Protein AF-A0A5C7LVG4-F1 (afdb_monomer_lite)

Radius of gyration: 21.35 Å; chains: 1; bounding box: 54×57×50 Å

Foldseek 3Di:
DDDPDDPPVVPDPDPPPDPQDDDPVQVVVVVVLCVVAPQLPDDSVPGPPDPDDNVNSNVSSVVCVVQPPQWDWADDPPGIFIFGADDPVVVVVQLVVLVVVLVVQLVVCVVVVHDPVVSVVVSVLLSLLSVCLVGTDPPRDHSVVCVVPDDSVRSVSSSVVRCVSNVNPDDPPPPDD

Sequence (177 aa):
MANDDNDWISDLPKRAEEPSTLSPAEQAKVDKLNEKVPGLDLTYGNLLELDLTEEDALRFAALKQQYGNTLHLVRTVRKAYLVRECKQIEWRNKVLEIQSDLQKARSTAESQGKDPEHVEKTLDMIFQEKVISWLLVEPKMEAHELRATLPPGEVETLFNCVMMAQGYNQRVVPIKL

Structure (mmCIF, N/CA/C/O backbone):
data_AF-A0A5C7LVG4-F1
#
_entry.id   AF-A0A5C7LVG4-F1
#
loop_
_atom_site.group_PDB
_atom_site.id
_atom_site.type_symbol
_atom_site.label_atom_id
_atom_site.label_alt_id
_atom_site.label_comp_id
_atom_site.label_asym_id
_atom_site.label_entity_id
_atom_site.label_seq_id
_atom_site.pdbx_PDB_ins_code
_atom_site.Cartn_x
_atom_site.Cartn_y
_atom_site.Cartn_z
_atom_site.occupancy
_atom_site.B_iso_or_equiv
_atom_site.auth_seq_id
_atom_site.auth_comp_id
_atom_site.auth_asym_id
_atom_site.auth_atom_id
_atom_site.pdbx_PDB_model_num
ATOM 1 N N . MET A 1 1 ? -31.875 44.153 -14.128 1.00 41.81 1 MET A N 1
ATOM 2 C CA . MET A 1 1 ? -32.127 42.871 -14.813 1.00 41.81 1 MET A CA 1
ATOM 3 C C . MET A 1 1 ? -31.264 41.864 -14.085 1.00 41.81 1 MET A C 1
ATOM 5 O O . MET A 1 1 ? -30.051 42.010 -14.128 1.00 41.81 1 MET A O 1
ATOM 9 N N . ALA A 1 2 ? -31.881 41.041 -13.238 1.00 38.66 2 ALA A N 1
ATOM 10 C CA . ALA A 1 2 ? -31.178 40.075 -12.400 1.00 38.66 2 ALA A CA 1
ATOM 11 C C . ALA A 1 2 ? -30.865 38.819 -13.225 1.00 38.66 2 ALA A C 1
ATOM 13 O O . ALA A 1 2 ? -31.642 38.478 -14.112 1.00 38.66 2 ALA A O 1
ATOM 14 N N . ASN A 1 3 ? -29.706 38.223 -12.950 1.00 38.81 3 ASN A N 1
ATOM 15 C CA . ASN A 1 3 ? -29.137 37.065 -13.631 1.00 38.81 3 ASN A CA 1
ATOM 16 C C . ASN A 1 3 ? -30.058 35.840 -13.545 1.00 38.81 3 ASN A C 1
ATOM 18 O O . ASN A 1 3 ? -30.428 35.437 -12.444 1.00 38.81 3 ASN A O 1
ATOM 22 N N . ASP A 1 4 ? -30.361 35.235 -14.697 1.00 42.66 4 ASP A N 1
ATOM 23 C CA . ASP A 1 4 ? -30.850 33.857 -14.782 1.00 42.66 4 ASP A CA 1
ATOM 24 C C . ASP A 1 4 ? -29.659 32.916 -14.569 1.00 42.66 4 ASP A C 1
ATOM 26 O O . ASP A 1 4 ? -28.883 32.615 -15.481 1.00 42.66 4 ASP A O 1
ATOM 30 N N . ASP A 1 5 ? -29.485 32.518 -13.313 1.00 45.81 5 ASP A N 1
ATOM 31 C CA . ASP A 1 5 ? -28.488 31.559 -12.867 1.00 45.81 5 ASP A CA 1
ATOM 32 C C . ASP A 1 5 ? -28.920 30.119 -13.206 1.00 45.81 5 ASP A C 1
ATOM 34 O O . ASP A 1 5 ? -29.924 29.617 -12.712 1.00 45.81 5 ASP A O 1
ATOM 38 N N . ASN A 1 6 ? -28.090 29.447 -14.011 1.00 49.19 6 ASN A N 1
ATOM 39 C CA . ASN A 1 6 ? -27.780 28.010 -13.965 1.00 49.19 6 ASN A CA 1
ATOM 40 C C . ASN A 1 6 ? -28.936 27.017 -13.710 1.00 49.19 6 ASN A C 1
ATOM 42 O O . ASN A 1 6 ? -28.948 26.304 -12.707 1.00 49.19 6 ASN A O 1
ATOM 46 N N . ASP A 1 7 ? -29.805 26.839 -14.704 1.00 47.16 7 ASP A N 1
ATOM 47 C CA . ASP A 1 7 ? -30.869 25.819 -14.692 1.00 47.16 7 ASP A CA 1
ATOM 48 C C . ASP A 1 7 ? -30.427 24.433 -15.233 1.00 47.16 7 ASP A C 1
ATOM 50 O O . ASP A 1 7 ? -31.245 23.586 -15.576 1.00 47.16 7 ASP A O 1
ATOM 54 N N . TRP A 1 8 ? -29.116 24.168 -15.331 1.00 49.12 8 TRP A N 1
ATOM 55 C CA . TRP A 1 8 ? -28.563 22.900 -15.856 1.00 49.12 8 TRP A CA 1
ATOM 56 C C . TRP A 1 8 ? -28.103 21.914 -14.768 1.00 49.12 8 TRP A C 1
ATOM 58 O O . TRP A 1 8 ? -27.636 20.819 -15.075 1.00 49.12 8 TRP A O 1
ATOM 68 N N . ILE A 1 9 ? -28.225 22.282 -13.487 1.00 46.50 9 ILE A N 1
ATOM 69 C CA . ILE A 1 9 ? -27.853 21.419 -12.346 1.00 46.50 9 ILE A CA 1
ATOM 70 C C . ILE A 1 9 ? -28.999 20.447 -11.979 1.00 46.50 9 ILE A C 1
ATOM 72 O O . ILE A 1 9 ? -28.795 19.497 -11.224 1.00 46.50 9 ILE A O 1
ATOM 76 N N . SER A 1 10 ? -30.198 20.638 -12.536 1.00 49.78 10 SER A N 1
ATOM 77 C CA . SER A 1 10 ? -31.407 19.860 -12.226 1.00 49.78 10 SER A CA 1
ATOM 78 C C . SER A 1 10 ? -31.433 18.444 -12.826 1.00 49.78 10 SER A C 1
ATOM 80 O O . SER A 1 10 ? -32.167 17.599 -12.315 1.00 49.78 10 SER A O 1
ATOM 82 N N . ASP A 1 11 ? -30.585 18.162 -13.824 1.00 47.91 11 ASP A N 1
ATOM 83 C CA . ASP A 1 11 ? -30.506 16.870 -14.531 1.00 47.91 11 ASP A CA 1
ATOM 84 C C . ASP A 1 11 ? -29.335 15.975 -14.088 1.00 47.91 11 ASP A C 1
ATOM 86 O O . ASP A 1 11 ? -29.099 14.905 -14.659 1.00 47.91 11 ASP A O 1
ATOM 90 N N . LEU A 1 12 ? -28.592 16.359 -13.044 1.00 47.81 12 LEU A N 1
ATOM 91 C CA . LEU A 1 12 ? -27.673 15.414 -12.416 1.00 47.81 12 LEU A CA 1
ATOM 92 C C . LEU A 1 12 ? -28.506 14.300 -11.765 1.00 47.81 12 LEU A C 1
ATOM 94 O O . LEU A 1 12 ? -29.439 14.613 -11.018 1.00 47.81 12 LEU A O 1
ATOM 98 N N . PRO A 1 13 ? -28.191 13.008 -11.999 1.00 47.16 13 PRO A N 1
ATOM 99 C CA . PRO A 1 13 ? -28.841 11.938 -11.263 1.00 47.16 13 PRO A CA 1
ATOM 100 C C . PRO A 1 13 ? -28.684 12.269 -9.784 1.00 47.16 13 PRO A C 1
ATOM 102 O O . PRO A 1 13 ? -27.557 12.436 -9.306 1.00 47.16 13 PRO A O 1
ATOM 105 N N . LYS A 1 14 ? -29.817 12.438 -9.083 1.00 48.84 14 LYS A N 1
ATOM 106 C CA . LYS A 1 14 ? -29.828 12.579 -7.626 1.00 48.84 14 LYS A CA 1
ATOM 107 C C . LYS A 1 14 ? -28.875 11.513 -7.115 1.00 48.84 14 LYS A C 1
ATOM 109 O O . LYS A 1 14 ? -29.082 10.343 -7.446 1.00 48.84 14 LYS A O 1
ATOM 114 N N . ARG A 1 15 ? -27.803 11.922 -6.416 1.00 41.88 15 ARG A N 1
ATOM 115 C CA . ARG A 1 15 ? -26.903 10.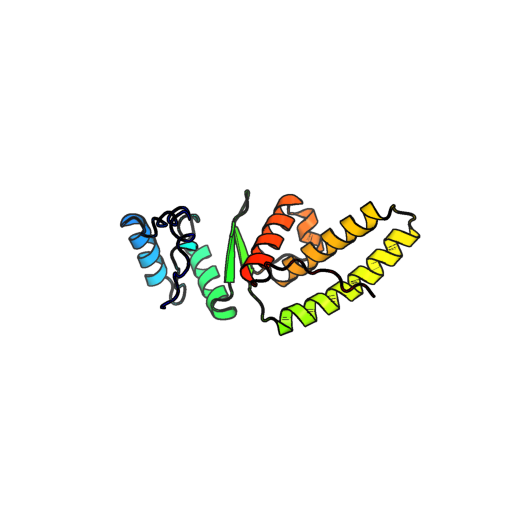982 -5.737 1.00 41.88 15 ARG A CA 1
ATOM 116 C C . ARG A 1 15 ? -27.811 9.940 -5.110 1.00 41.88 15 ARG A C 1
ATOM 118 O O . ARG A 1 15 ? -28.687 10.322 -4.336 1.00 41.88 15 ARG A O 1
ATOM 125 N N . ALA A 1 16 ? -27.669 8.681 -5.522 1.00 41.19 16 ALA A N 1
ATOM 126 C CA . ALA A 1 16 ? -28.317 7.602 -4.808 1.00 41.19 16 ALA A CA 1
ATOM 127 C C . ALA A 1 16 ? -27.935 7.821 -3.344 1.00 41.19 16 ALA A C 1
ATOM 129 O O . ALA A 1 16 ? -26.743 7.913 -3.042 1.00 41.19 16 ALA A O 1
ATOM 130 N N . GLU A 1 17 ? -28.926 8.069 -2.488 1.00 40.59 17 GLU A N 1
ATOM 131 C CA . GLU A 1 17 ? -28.687 8.139 -1.056 1.00 40.59 17 GLU A CA 1
ATOM 132 C C . GLU A 1 17 ? -28.030 6.809 -0.700 1.00 40.59 17 GLU A C 1
ATOM 134 O O . GLU A 1 17 ? -28.630 5.745 -0.873 1.00 40.59 17 GLU A O 1
ATOM 139 N N . GLU A 1 18 ? -26.749 6.858 -0.334 1.00 43.16 18 GLU A N 1
ATOM 140 C CA . GLU A 1 18 ? -26.056 5.688 0.182 1.00 43.16 18 GLU A CA 1
ATOM 141 C C . GLU A 1 18 ? -26.904 5.168 1.348 1.00 43.16 18 GLU A C 1
ATOM 143 O O . GLU A 1 18 ? -27.237 5.959 2.238 1.00 43.16 18 GLU A O 1
ATOM 148 N N . PRO A 1 19 ? -27.305 3.886 1.381 1.00 42.88 19 PRO A N 1
ATOM 149 C CA . PRO A 1 19 ? -27.991 3.350 2.543 1.00 42.88 19 PRO A CA 1
ATOM 150 C C . PRO A 1 19 ? -26.953 3.215 3.667 1.00 42.88 19 PRO A C 1
ATOM 152 O O . PRO A 1 19 ? -26.393 2.149 3.884 1.00 42.88 19 PRO A O 1
ATOM 155 N N . SER A 1 20 ? -26.635 4.317 4.350 1.00 50.12 20 SER A N 1
ATOM 156 C CA . SER A 1 20 ? -25.527 4.416 5.308 1.00 50.12 20 SER A CA 1
ATOM 157 C C . SER A 1 20 ? -25.950 4.124 6.753 1.00 50.12 20 SER A C 1
ATOM 159 O O . SER A 1 20 ? -25.465 4.760 7.691 1.00 50.12 20 SER A O 1
ATOM 161 N N . THR A 1 21 ? -26.883 3.200 6.973 1.00 55.94 21 THR A N 1
ATOM 162 C CA . THR A 1 21 ? -27.266 2.775 8.326 1.00 55.94 21 THR A CA 1
ATOM 163 C C . THR A 1 21 ? -27.051 1.276 8.473 1.00 55.94 21 THR A C 1
ATOM 165 O O . THR A 1 21 ? -27.490 0.488 7.639 1.00 55.94 21 THR A O 1
ATOM 168 N N . LEU A 1 22 ? -26.293 0.879 9.504 1.00 56.41 22 LEU A N 1
ATOM 169 C CA . LEU A 1 22 ? -26.052 -0.534 9.805 1.00 56.41 22 LEU A CA 1
ATOM 170 C C . LEU A 1 22 ? -27.385 -1.177 10.153 1.00 56.41 22 LEU A C 1
ATOM 172 O O . LEU A 1 22 ? -28.247 -0.538 10.770 1.00 56.41 22 LEU A O 1
ATOM 176 N N . SER A 1 23 ? -27.543 -2.461 9.835 1.00 65.81 23 SER A N 1
ATOM 177 C CA . SER A 1 23 ? -28.602 -3.203 10.500 1.00 65.81 23 SER A CA 1
ATOM 178 C C . SER A 1 23 ? -28.328 -3.205 12.015 1.00 65.81 23 SER A C 1
ATOM 180 O O . SER A 1 23 ? -27.168 -3.199 12.445 1.00 65.81 23 SER A O 1
ATOM 182 N N . PRO A 1 24 ? -29.368 -3.255 12.863 1.00 71.25 24 PRO A N 1
ATOM 183 C CA . PRO A 1 24 ? -29.189 -3.276 14.315 1.00 71.25 24 PRO A CA 1
ATOM 184 C C . PRO A 1 24 ? -28.258 -4.396 14.811 1.00 71.25 24 PRO A C 1
ATOM 186 O O . PRO A 1 24 ? -27.558 -4.232 15.807 1.00 71.25 24 PRO A O 1
ATOM 189 N N . ALA A 1 25 ? -28.220 -5.530 14.103 1.00 69.94 25 ALA A N 1
ATOM 190 C CA . ALA A 1 25 ? -27.347 -6.655 14.427 1.00 69.94 25 ALA A CA 1
ATOM 191 C C . ALA A 1 25 ? -25.869 -6.372 14.112 1.00 69.94 25 ALA A C 1
ATOM 193 O O . ALA A 1 25 ? -24.990 -6.809 14.854 1.00 69.94 25 ALA A O 1
ATOM 194 N N . GLU A 1 26 ? -25.587 -5.651 13.028 1.00 61.41 26 GLU A N 1
ATOM 195 C CA . GLU A 1 26 ? -24.227 -5.256 12.659 1.00 61.41 26 GLU A CA 1
ATOM 196 C C . GLU A 1 26 ? -23.714 -4.166 13.596 1.00 61.41 26 GLU A C 1
ATOM 198 O O . GLU A 1 26 ? -22.618 -4.311 14.128 1.00 61.41 26 GLU A O 1
ATOM 203 N N . GLN A 1 27 ? -24.534 -3.157 13.910 1.00 67.00 27 GLN A N 1
ATOM 204 C CA . GLN A 1 27 ? -24.187 -2.129 14.899 1.00 67.00 27 GLN A CA 1
ATOM 205 C C . GLN A 1 27 ? -23.848 -2.753 16.260 1.00 67.00 27 GLN A C 1
ATOM 207 O O . GLN A 1 27 ? -22.803 -2.460 16.828 1.00 67.00 27 GLN A O 1
ATOM 212 N N . ALA A 1 28 ? -24.651 -3.713 16.730 1.00 72.12 28 ALA A N 1
ATOM 213 C CA . ALA A 1 28 ? -24.383 -4.404 17.990 1.00 72.12 28 ALA A CA 1
ATOM 214 C C . ALA A 1 28 ? -23.065 -5.206 17.986 1.00 72.12 28 ALA A C 1
ATOM 216 O O . ALA A 1 28 ? -22.420 -5.335 19.028 1.00 72.12 28 ALA A O 1
ATOM 217 N N . LYS A 1 29 ? -22.639 -5.756 16.837 1.00 70.44 29 LYS A N 1
ATOM 218 C CA . LYS A 1 29 ? -21.327 -6.422 16.713 1.00 70.44 29 LYS A CA 1
ATOM 219 C C . LYS A 1 29 ? -20.179 -5.415 16.814 1.00 70.44 29 LYS A C 1
ATOM 221 O O . LYS A 1 29 ? -19.205 -5.694 1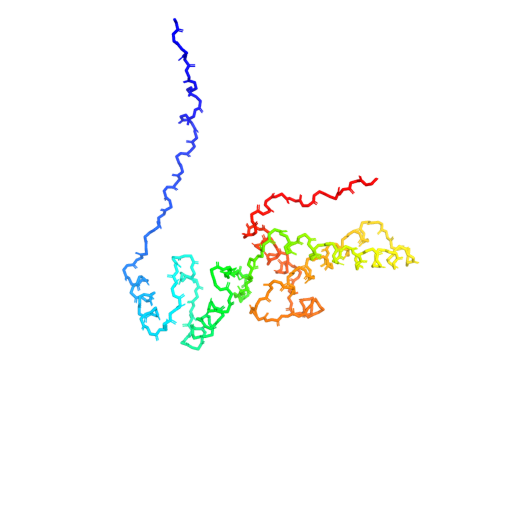7.511 1.00 70.44 29 LYS A O 1
ATOM 226 N N . VAL A 1 30 ? -20.310 -4.268 16.146 1.00 66.31 30 VAL A N 1
ATOM 227 C CA . VAL A 1 30 ? -19.338 -3.161 16.172 1.00 66.31 30 VAL A CA 1
ATOM 228 C C . VAL A 1 30 ? -19.181 -2.630 17.596 1.00 66.31 30 VAL A C 1
ATOM 230 O O . VAL A 1 30 ? -18.066 -2.566 18.110 1.00 66.31 30 VAL A O 1
ATOM 233 N N . ASP A 1 31 ? -20.300 -2.323 18.252 1.00 71.25 31 ASP A N 1
ATOM 234 C CA . ASP A 1 31 ? -20.328 -1.772 19.608 1.00 71.25 31 ASP A CA 1
ATOM 235 C C . ASP A 1 31 ? -19.688 -2.746 20.600 1.00 71.25 31 ASP A C 1
ATOM 237 O O . ASP A 1 31 ? -18.790 -2.372 21.349 1.00 71.25 31 ASP A O 1
ATOM 241 N N . LYS A 1 32 ? -20.044 -4.035 20.526 1.00 74.75 32 LYS A N 1
ATOM 242 C CA . LYS A 1 32 ? -19.475 -5.076 21.392 1.00 74.75 32 LYS A CA 1
ATOM 243 C C . LYS A 1 32 ? -17.964 -5.251 21.213 1.00 74.75 32 LYS A C 1
ATOM 245 O O . LYS A 1 32 ? -17.270 -5.571 22.177 1.00 74.75 32 LYS A O 1
ATOM 250 N N . LEU A 1 33 ? -17.445 -5.096 19.995 1.00 67.38 33 LEU A N 1
ATOM 251 C CA . LEU A 1 33 ? -16.004 -5.159 19.734 1.00 67.38 33 LEU A CA 1
ATOM 252 C C . LEU A 1 33 ? -15.285 -3.911 20.258 1.00 67.38 33 LEU A C 1
ATOM 254 O O . LEU A 1 33 ? -14.260 -4.047 20.923 1.00 67.38 33 LEU A O 1
ATOM 258 N N . ASN A 1 34 ? -15.845 -2.721 20.024 1.00 66.62 34 ASN A N 1
ATOM 259 C CA . ASN A 1 34 ? -15.314 -1.462 20.553 1.00 66.62 34 ASN A CA 1
ATOM 260 C C . ASN A 1 34 ? -15.321 -1.432 22.096 1.00 66.62 34 ASN A C 1
ATOM 262 O O . ASN A 1 34 ? -14.372 -0.941 22.699 1.00 66.62 34 ASN A O 1
ATOM 266 N N . GLU A 1 35 ? -16.344 -1.997 22.748 1.00 74.94 35 GLU A N 1
ATOM 267 C CA . GLU A 1 35 ? -16.412 -2.126 24.214 1.00 74.94 35 GLU A CA 1
ATOM 268 C C . GLU A 1 35 ? -15.351 -3.082 24.773 1.00 74.94 35 GLU A C 1
ATOM 270 O O . GLU A 1 35 ? -14.788 -2.841 25.842 1.00 74.94 35 GLU A O 1
ATOM 275 N N . LYS A 1 36 ? -15.071 -4.179 24.060 1.00 70.12 36 LYS A N 1
ATOM 276 C CA . LYS A 1 36 ? -14.086 -5.184 24.479 1.00 70.12 36 LYS A CA 1
ATOM 277 C C . LYS A 1 36 ? -12.641 -4.747 24.265 1.00 70.12 36 LYS A C 1
ATOM 279 O O . LYS A 1 36 ? -11.767 -5.190 25.007 1.00 70.12 36 LYS A O 1
ATOM 284 N N . VAL A 1 37 ? -12.384 -3.928 23.246 1.00 59.34 37 VAL A N 1
ATOM 285 C CA . VAL A 1 37 ? -11.034 -3.543 22.832 1.00 59.34 37 VAL A CA 1
ATOM 286 C C . VAL A 1 37 ? -10.895 -2.015 22.865 1.00 59.34 37 VAL A C 1
ATOM 288 O O . VAL A 1 37 ? -11.249 -1.334 21.899 1.00 59.34 37 VAL A O 1
ATOM 291 N N . PRO A 1 38 ? -10.352 -1.453 23.960 1.00 59.16 38 PRO A N 1
ATOM 292 C CA . PRO A 1 38 ? -10.161 -0.012 24.091 1.00 59.16 38 PRO A CA 1
ATOM 293 C C . PRO A 1 38 ? -9.301 0.582 22.960 1.00 59.16 38 PRO A C 1
ATOM 295 O O . PRO A 1 38 ? -8.188 0.120 22.710 1.00 59.16 38 PRO A O 1
ATOM 298 N N . GLY A 1 39 ? -9.795 1.641 22.306 1.00 54.81 39 GLY A N 1
ATOM 299 C CA . GLY A 1 39 ? -9.082 2.371 21.243 1.00 54.81 39 GLY A CA 1
ATOM 300 C C . GLY A 1 39 ? -9.197 1.766 19.838 1.00 54.81 39 GLY A C 1
ATOM 301 O O . GLY A 1 39 ? -8.494 2.195 18.922 1.00 54.81 39 GLY A O 1
ATOM 302 N N . LEU A 1 40 ? -10.066 0.770 19.653 1.00 59.75 40 LEU A N 1
ATOM 303 C CA . LEU A 1 40 ? -10.354 0.177 18.347 1.00 59.75 40 LEU A CA 1
ATOM 304 C C . LEU A 1 40 ? -11.140 1.158 17.441 1.00 59.75 40 LEU A C 1
ATOM 306 O O . LEU A 1 40 ? -10.844 1.270 16.248 1.00 59.75 40 LEU A O 1
ATOM 310 N N . ASP A 1 41 ? -12.057 1.945 18.022 1.00 60.84 41 ASP A N 1
ATOM 311 C CA . ASP A 1 41 ? -12.849 3.034 17.414 1.00 60.84 41 ASP A CA 1
ATOM 312 C C . ASP A 1 41 ? -13.278 2.759 15.958 1.00 60.84 41 ASP A C 1
ATOM 314 O O . ASP A 1 41 ? -12.987 3.541 15.045 1.00 60.84 41 ASP A O 1
ATOM 318 N N . LEU A 1 42 ? -13.878 1.596 15.700 1.00 59.69 42 LEU A N 1
ATOM 319 C CA . LEU A 1 42 ? -14.254 1.191 14.345 1.00 59.69 42 LEU A CA 1
ATOM 320 C C . LEU A 1 42 ? -15.405 2.048 13.795 1.00 59.69 42 LEU A C 1
ATOM 322 O O . LEU A 1 42 ? -16.404 2.259 14.479 1.00 59.69 42 LEU A O 1
ATOM 326 N N . THR A 1 43 ? -15.288 2.491 12.538 1.00 55.66 43 THR A N 1
ATOM 327 C CA . THR A 1 43 ? -16.351 3.186 11.789 1.00 55.66 43 THR A CA 1
ATOM 328 C C . THR A 1 43 ? -16.922 2.297 10.671 1.00 55.66 43 THR A C 1
ATOM 330 O O . THR A 1 43 ? -16.275 1.339 10.247 1.00 55.66 43 THR A O 1
ATOM 333 N N . TYR A 1 44 ? -18.146 2.610 10.212 1.00 40.47 44 TYR A N 1
ATOM 334 C CA . TYR A 1 44 ? -19.004 1.861 9.262 1.00 40.47 44 TYR A CA 1
ATOM 335 C C . TYR A 1 44 ? -18.269 1.143 8.110 1.00 40.47 44 TYR A C 1
ATOM 337 O O . TYR A 1 44 ? -18.599 0.006 7.785 1.00 40.47 44 TYR A O 1
ATOM 345 N N . GLY A 1 45 ? -17.240 1.771 7.527 1.00 48.41 45 GLY A N 1
ATOM 346 C CA . GLY A 1 45 ? -16.491 1.226 6.388 1.00 48.41 45 GLY A CA 1
ATOM 347 C C . GLY A 1 45 ? -15.588 0.026 6.704 1.00 48.41 45 GLY A C 1
ATOM 348 O O . GLY A 1 45 ? -15.204 -0.693 5.789 1.00 48.41 45 GLY A O 1
ATOM 349 N N . ASN A 1 46 ? -15.273 -0.230 7.979 1.00 52.44 46 ASN A N 1
ATOM 350 C CA . ASN A 1 46 ? -14.287 -1.246 8.366 1.00 52.44 46 ASN A CA 1
ATOM 351 C C . ASN A 1 46 ? -14.892 -2.623 8.691 1.00 52.44 46 ASN A C 1
ATOM 353 O O . ASN A 1 46 ? -14.135 -3.572 8.867 1.00 52.44 46 ASN A O 1
ATOM 357 N N . LEU A 1 47 ? -16.221 -2.754 8.823 1.00 47.00 47 LEU A N 1
ATOM 358 C CA . LEU A 1 47 ? -16.822 -3.873 9.576 1.00 47.00 47 LEU A CA 1
ATOM 359 C C . LEU A 1 47 ? -17.856 -4.731 8.861 1.00 47.00 47 LEU A C 1
ATOM 361 O O . LEU A 1 47 ? -18.155 -5.817 9.347 1.00 47.00 47 LEU A O 1
ATOM 365 N N . LEU A 1 48 ? -18.380 -4.315 7.712 1.00 44.12 48 LEU A N 1
ATOM 366 C CA . LEU A 1 48 ? -19.337 -5.163 6.991 1.00 44.12 48 LEU A CA 1
ATOM 367 C C . LEU A 1 48 ? -18.674 -6.369 6.307 1.00 44.12 48 LEU A C 1
ATOM 369 O O . LEU A 1 48 ? -19.357 -7.274 5.840 1.00 44.12 48 LEU A O 1
ATO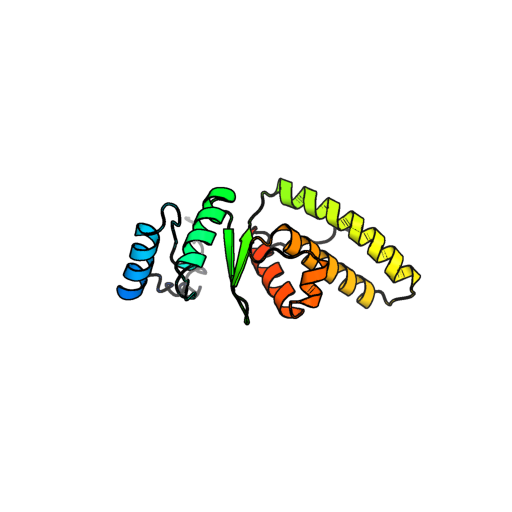M 373 N N . GLU A 1 49 ? -17.342 -6.414 6.270 1.00 50.59 49 GLU A N 1
ATOM 374 C CA . GLU A 1 49 ? -16.614 -7.307 5.371 1.00 50.59 49 GLU A CA 1
ATOM 375 C C . GLU A 1 49 ? -15.609 -8.251 6.041 1.00 50.59 49 GLU A C 1
ATOM 377 O O . GLU A 1 49 ? -15.007 -9.081 5.353 1.00 50.59 49 GLU A O 1
ATOM 382 N N . LEU A 1 50 ? -15.438 -8.171 7.362 1.00 53.66 50 LEU A N 1
ATOM 383 C CA . LEU A 1 50 ? -14.411 -8.925 8.073 1.00 53.66 50 LEU A CA 1
ATOM 384 C C . LEU A 1 50 ? -15.001 -9.772 9.209 1.00 53.66 50 LEU A C 1
ATOM 386 O O . LEU A 1 50 ? -15.482 -9.239 10.208 1.00 53.66 50 LEU A O 1
ATOM 390 N N . ASP A 1 51 ? -14.890 -11.097 9.084 1.00 56.88 51 ASP A N 1
ATOM 391 C CA . ASP A 1 51 ? -15.019 -12.046 10.202 1.00 56.88 51 ASP A CA 1
ATOM 392 C C . ASP A 1 51 ? -13.782 -11.914 11.111 1.00 56.88 51 ASP A C 1
ATOM 394 O O . ASP A 1 51 ? -12.885 -12.756 11.114 1.00 56.88 51 ASP A O 1
ATOM 398 N N . LEU A 1 52 ? -13.678 -10.795 11.834 1.00 61.31 52 LEU A N 1
ATOM 399 C CA . LEU A 1 52 ? -12.543 -10.533 12.718 1.00 61.31 52 LEU A CA 1
ATOM 400 C C . LEU A 1 52 ? -12.610 -11.400 13.963 1.00 61.31 52 LEU A C 1
ATOM 402 O O . LEU A 1 52 ? -13.589 -11.368 14.714 1.00 61.31 52 LEU A O 1
ATOM 406 N N . THR A 1 53 ? -11.530 -12.133 14.217 1.00 69.56 53 THR A N 1
ATOM 407 C CA . THR A 1 53 ? -11.328 -12.773 15.511 1.00 69.56 53 THR A CA 1
ATOM 408 C C . THR A 1 53 ? -10.966 -11.724 16.570 1.00 69.56 53 THR A C 1
ATOM 410 O O . THR A 1 53 ? -10.589 -10.590 16.266 1.00 69.56 53 THR A O 1
ATOM 413 N N . GLU A 1 54 ? -11.071 -12.089 17.849 1.00 67.62 54 GLU A N 1
ATOM 414 C CA . GLU A 1 54 ? -10.665 -11.213 18.960 1.00 67.62 54 GLU A CA 1
ATOM 415 C C . GLU A 1 54 ? -9.157 -10.897 18.923 1.00 67.62 54 GLU A C 1
ATOM 417 O O . GLU A 1 54 ? -8.749 -9.791 19.275 1.00 67.62 54 GLU A O 1
ATOM 422 N N . GLU A 1 55 ? -8.336 -11.827 18.419 1.00 69.44 55 GLU A N 1
ATOM 423 C CA . GLU A 1 55 ? -6.902 -11.605 18.199 1.00 69.44 55 GLU A CA 1
ATOM 424 C C . GLU A 1 55 ? -6.653 -10.555 17.105 1.00 69.44 55 GLU A C 1
ATOM 426 O O . GLU A 1 55 ? -5.837 -9.648 17.300 1.00 69.44 55 GLU A O 1
ATOM 431 N N . ASP A 1 56 ? -7.395 -10.618 15.993 1.00 69.06 56 ASP A N 1
ATOM 432 C CA . ASP A 1 56 ? -7.302 -9.628 14.913 1.00 69.06 56 ASP A CA 1
ATOM 433 C C . ASP A 1 56 ? -7.703 -8.233 15.411 1.00 69.06 56 ASP A C 1
ATOM 435 O O . ASP A 1 56 ? -7.021 -7.245 15.137 1.00 69.06 56 ASP A O 1
ATOM 439 N N . ALA A 1 57 ? -8.772 -8.150 16.209 1.00 67.56 57 ALA A N 1
ATOM 440 C CA . ALA A 1 57 ? -9.247 -6.897 16.790 1.00 67.56 57 ALA A CA 1
ATOM 441 C C . ALA A 1 57 ? -8.214 -6.260 17.739 1.00 67.56 57 ALA A C 1
ATOM 443 O O . ALA A 1 57 ? -7.952 -5.058 17.648 1.00 67.56 57 ALA A O 1
ATOM 444 N N . LEU A 1 58 ? -7.584 -7.053 18.613 1.00 68.44 58 LEU A N 1
ATOM 445 C CA . LEU A 1 58 ? -6.513 -6.581 19.500 1.00 68.44 58 LEU A CA 1
ATOM 446 C C . LEU A 1 58 ? -5.294 -6.097 18.709 1.00 68.44 58 LEU A C 1
ATOM 448 O O . LEU A 1 58 ? -4.729 -5.044 19.019 1.00 68.44 58 LEU A O 1
ATOM 452 N N . ARG A 1 59 ? -4.907 -6.833 17.661 1.00 70.06 59 ARG A N 1
ATOM 453 C CA . ARG A 1 59 ? -3.800 -6.446 16.781 1.00 70.06 59 ARG A CA 1
ATOM 454 C C . ARG A 1 59 ? -4.100 -5.130 16.064 1.00 70.06 59 ARG A C 1
ATOM 456 O O . ARG A 1 59 ? -3.244 -4.247 16.031 1.00 70.06 59 ARG A O 1
ATOM 463 N N . PHE A 1 60 ? -5.317 -4.945 15.558 1.00 70.38 60 PHE A N 1
ATOM 464 C CA . PHE A 1 60 ? -5.723 -3.695 14.917 1.00 70.38 60 PHE A CA 1
ATOM 465 C C . PHE A 1 60 ? -5.785 -2.510 15.871 1.00 70.38 60 PHE A C 1
ATOM 467 O O . PHE A 1 60 ? -5.343 -1.425 15.496 1.00 70.38 60 PHE A O 1
ATOM 474 N N . ALA A 1 61 ? -6.253 -2.697 17.105 1.00 67.94 61 ALA A N 1
ATOM 475 C CA . ALA A 1 61 ? -6.225 -1.637 18.107 1.00 67.94 61 ALA A CA 1
ATOM 476 C C . ALA A 1 61 ? -4.790 -1.187 18.424 1.00 67.94 61 ALA A C 1
ATOM 478 O O . ALA A 1 61 ? -4.520 0.013 18.479 1.00 67.94 61 ALA A O 1
ATOM 479 N N . ALA A 1 62 ? -3.845 -2.127 18.545 1.00 72.75 62 ALA A N 1
ATOM 480 C CA . ALA A 1 62 ? -2.432 -1.801 18.741 1.00 72.75 62 ALA A CA 1
ATOM 481 C C . ALA A 1 62 ? -1.850 -1.014 17.551 1.00 72.75 62 ALA A C 1
ATOM 483 O O . ALA A 1 62 ? -1.193 0.012 17.738 1.00 72.75 62 ALA A O 1
ATOM 484 N N . LEU A 1 63 ? -2.146 -1.440 16.319 1.00 72.56 63 LEU A N 1
ATOM 485 C CA . LEU A 1 63 ? -1.716 -0.731 15.111 1.00 72.56 63 LEU A CA 1
ATOM 486 C C . LEU A 1 63 ? -2.343 0.668 15.022 1.00 72.56 63 LEU A C 1
ATOM 488 O O . LEU A 1 63 ? -1.660 1.629 14.672 1.00 72.56 63 LEU A O 1
ATOM 492 N N . LYS A 1 64 ? -3.613 0.828 15.398 1.00 70.19 64 LYS A N 1
ATOM 493 C CA . LYS A 1 64 ? -4.283 2.132 15.428 1.00 70.19 64 LYS A CA 1
ATOM 494 C C . LYS A 1 64 ? -3.709 3.065 16.489 1.00 70.19 64 LYS A C 1
ATOM 496 O O . LYS A 1 64 ? -3.586 4.255 16.227 1.00 70.19 64 LYS A O 1
ATOM 501 N N . GLN A 1 65 ? -3.271 2.561 17.641 1.00 72.00 65 GLN A N 1
ATOM 502 C CA . GLN A 1 65 ? -2.521 3.381 18.601 1.00 72.00 65 GLN A CA 1
ATOM 503 C C . GLN A 1 65 ? -1.179 3.856 18.026 1.00 72.00 65 GLN A C 1
ATOM 505 O O . GLN A 1 65 ? -0.764 4.984 18.283 1.00 72.00 65 GLN A O 1
ATOM 510 N N . GLN A 1 66 ? -0.515 3.022 17.222 1.00 73.69 66 GLN A N 1
ATOM 511 C CA . GLN A 1 66 ? 0.778 3.344 16.619 1.00 73.69 66 GLN A CA 1
ATOM 512 C C . GLN A 1 66 ? 0.671 4.326 15.438 1.00 73.69 66 GLN A C 1
ATOM 514 O O . GLN A 1 66 ? 1.504 5.223 15.308 1.00 73.69 66 GLN A O 1
ATOM 519 N N . TYR A 1 67 ? -0.326 4.153 14.569 1.00 69.88 67 TYR A N 1
ATOM 520 C CA . TYR A 1 67 ? -0.457 4.887 13.303 1.00 69.88 67 TYR A CA 1
ATOM 521 C C . TYR A 1 67 ? -1.627 5.890 13.284 1.00 69.88 67 TYR A C 1
ATOM 523 O O . TYR A 1 67 ? -1.740 6.707 12.366 1.00 69.88 67 TYR A O 1
ATOM 531 N N . GLY A 1 68 ? -2.493 5.881 14.295 1.00 67.94 68 GLY A N 1
ATOM 532 C CA . GLY A 1 68 ? -3.682 6.727 14.376 1.00 67.94 68 GLY A CA 1
ATOM 533 C C . GLY A 1 68 ? -4.716 6.416 13.290 1.00 67.94 68 GLY A C 1
ATOM 534 O O . GLY A 1 68 ? -4.807 5.302 12.777 1.00 67.94 68 GLY A O 1
ATOM 535 N N . ASN A 1 69 ? -5.467 7.443 12.887 1.00 64.06 69 ASN A N 1
ATOM 536 C CA . ASN A 1 69 ? -6.499 7.357 11.842 1.00 64.06 69 ASN A CA 1
ATOM 537 C C . ASN A 1 69 ? -5.939 7.273 10.413 1.00 64.06 69 ASN A C 1
ATOM 539 O O . ASN A 1 69 ? -6.690 7.413 9.457 1.00 64.06 69 ASN A O 1
ATOM 543 N N . THR A 1 70 ? -4.630 7.072 10.256 1.00 71.06 70 THR A N 1
ATOM 544 C CA . THR A 1 70 ? -4.010 6.942 8.934 1.00 71.06 70 THR A CA 1
ATOM 545 C C . THR A 1 70 ? -4.121 5.525 8.381 1.00 71.06 70 THR A C 1
ATOM 547 O O . THR A 1 70 ? -3.697 5.287 7.263 1.00 71.06 70 THR A O 1
ATOM 550 N N . LEU A 1 71 ? -4.659 4.561 9.131 1.00 72.50 71 LEU A N 1
ATOM 551 C CA . LEU A 1 71 ? -4.800 3.186 8.656 1.00 72.50 71 LEU A CA 1
ATOM 552 C C . LEU A 1 71 ? -6.054 2.998 7.806 1.00 72.50 71 LEU A C 1
ATOM 554 O O . LEU A 1 71 ? -7.155 3.363 8.209 1.00 72.50 71 LEU A O 1
ATOM 558 N N . HIS A 1 72 ? -5.864 2.329 6.676 1.00 72.50 72 HIS A N 1
ATOM 559 C CA . HIS A 1 72 ? -6.894 1.952 5.723 1.00 72.50 72 HIS A CA 1
ATOM 560 C C . HIS A 1 72 ? -6.910 0.453 5.540 1.00 72.50 72 HIS A C 1
ATOM 562 O O . HIS A 1 72 ? -5.875 -0.175 5.301 1.00 72.50 72 HIS A O 1
ATOM 568 N N . LEU A 1 73 ? -8.110 -0.103 5.603 1.00 73.12 73 LEU A N 1
ATOM 569 C CA . LEU A 1 73 ? -8.351 -1.479 5.233 1.00 73.12 73 LEU A CA 1
ATOM 570 C C . LEU A 1 73 ? -8.544 -1.572 3.721 1.00 73.12 73 LEU A C 1
ATOM 572 O O . LEU A 1 73 ? -9.455 -0.967 3.162 1.00 73.12 73 LEU A O 1
ATOM 576 N N . VAL A 1 74 ? -7.705 -2.365 3.064 1.00 74.94 74 VAL A N 1
ATOM 577 C CA . VAL A 1 74 ? -7.830 -2.672 1.642 1.00 74.94 74 VAL A CA 1
ATOM 578 C C . VAL A 1 74 ? -8.191 -4.134 1.486 1.00 74.94 74 VAL A C 1
ATOM 580 O O . VAL A 1 74 ? -7.414 -5.019 1.850 1.00 74.94 74 VAL A O 1
ATOM 583 N N . ARG A 1 75 ? -9.366 -4.399 0.918 1.00 68.56 75 ARG A N 1
ATOM 584 C CA . ARG A 1 75 ? -9.794 -5.757 0.603 1.00 68.56 75 ARG A CA 1
ATOM 585 C C . ARG A 1 75 ? -9.410 -6.118 -0.822 1.00 68.56 75 ARG A C 1
ATOM 587 O O . ARG A 1 75 ? -9.685 -5.380 -1.764 1.00 68.56 75 ARG A O 1
ATOM 594 N N . THR A 1 76 ? -8.804 -7.283 -0.973 1.00 71.06 76 THR A N 1
ATOM 595 C CA . THR A 1 76 ? -8.574 -7.911 -2.270 1.00 71.06 76 THR A CA 1
ATOM 596 C C . THR A 1 76 ? -9.441 -9.159 -2.391 1.00 71.06 76 THR A C 1
ATOM 598 O O . THR A 1 76 ? -10.127 -9.566 -1.453 1.00 71.06 76 THR A O 1
ATOM 601 N N . VAL A 1 77 ? -9.380 -9.814 -3.551 1.00 69.69 77 VAL A N 1
ATOM 602 C CA . VAL A 1 77 ? -10.087 -11.079 -3.804 1.00 69.69 77 VAL A CA 1
ATOM 603 C C . VAL A 1 77 ? -9.694 -12.180 -2.805 1.00 69.69 77 VAL A C 1
ATOM 605 O O . VAL A 1 77 ? -10.485 -13.085 -2.556 1.00 69.69 77 VAL A O 1
ATOM 608 N N . ARG A 1 78 ? -8.478 -12.132 -2.241 1.00 68.38 78 ARG A N 1
ATOM 609 C CA . ARG A 1 78 ? -7.939 -13.200 -1.384 1.00 68.38 78 ARG A CA 1
ATOM 610 C C . ARG A 1 78 ? -7.983 -12.872 0.098 1.00 68.38 78 ARG A C 1
ATOM 612 O O . ARG A 1 78 ? -8.316 -13.745 0.894 1.00 68.38 78 ARG A O 1
ATOM 619 N N . LYS A 1 79 ? -7.578 -11.659 0.476 1.00 73.75 79 LYS A N 1
ATOM 620 C CA . LYS A 1 79 ? -7.452 -11.257 1.879 1.00 73.75 79 LYS A CA 1
ATOM 621 C C . LYS A 1 79 ? -7.588 -9.750 2.043 1.00 73.75 79 LYS A C 1
ATOM 623 O O . LYS A 1 79 ? -7.628 -8.999 1.071 1.00 73.75 79 LYS A O 1
ATOM 628 N N . ALA A 1 80 ? -7.674 -9.321 3.292 1.00 71.62 80 ALA A N 1
ATOM 629 C CA . ALA A 1 80 ? -7.601 -7.915 3.633 1.00 71.62 80 ALA A CA 1
ATOM 630 C C . ALA A 1 80 ? -6.184 -7.539 4.072 1.00 71.62 80 ALA A C 1
ATOM 632 O O . ALA A 1 80 ? -5.442 -8.364 4.607 1.00 71.62 80 ALA A O 1
ATOM 633 N N . TYR A 1 81 ? -5.830 -6.288 3.822 1.00 78.31 81 TYR A N 1
ATOM 634 C CA . TYR A 1 81 ? -4.541 -5.697 4.135 1.00 78.31 81 TYR A CA 1
ATOM 635 C C . TYR A 1 81 ? -4.768 -4.392 4.874 1.00 78.31 81 TYR A C 1
ATOM 637 O O . TYR A 1 81 ? -5.721 -3.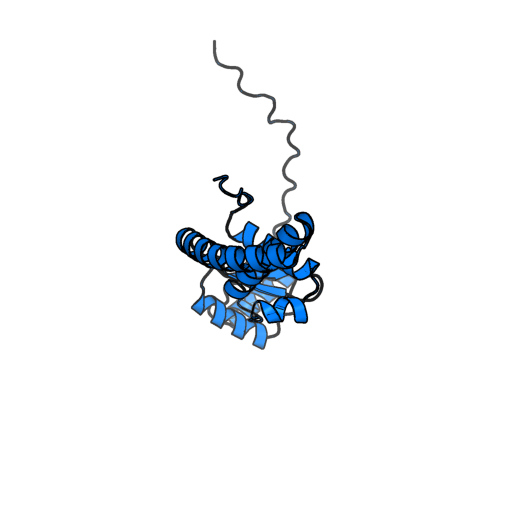672 4.578 1.00 78.31 81 TYR A O 1
ATOM 645 N N . LEU A 1 82 ? -3.860 -4.053 5.780 1.00 78.31 82 LEU A N 1
ATOM 646 C CA . LEU A 1 82 ? -3.787 -2.704 6.316 1.00 78.31 82 LEU A CA 1
ATOM 647 C C . LEU A 1 82 ? -2.668 -1.935 5.650 1.00 78.31 82 LEU A C 1
ATOM 649 O O . LEU A 1 82 ? -1.503 -2.325 5.724 1.00 78.31 82 LEU A O 1
ATOM 653 N N . VAL A 1 83 ? -3.022 -0.802 5.067 1.00 81.94 83 VAL A N 1
ATOM 654 C CA . VAL A 1 83 ? -2.078 0.183 4.546 1.00 81.94 83 VAL A CA 1
ATOM 655 C C . VAL A 1 83 ? -2.213 1.464 5.348 1.00 81.94 83 VAL A C 1
ATOM 657 O O . VAL A 1 83 ? -3.275 1.740 5.899 1.00 81.94 83 VAL A O 1
ATOM 660 N N . ARG A 1 84 ? -1.153 2.263 5.422 1.00 82.19 84 ARG A N 1
ATOM 661 C CA . ARG A 1 84 ? -1.226 3.585 6.045 1.00 82.19 84 ARG A CA 1
ATOM 662 C C . ARG A 1 84 ? -1.192 4.716 5.024 1.00 82.19 84 ARG A C 1
ATOM 664 O O . ARG A 1 84 ? -0.516 4.641 3.999 1.00 82.19 84 ARG A O 1
ATOM 671 N N . GLU A 1 85 ? -1.860 5.800 5.366 1.00 81.12 85 GLU A N 1
ATOM 672 C CA . GLU A 1 85 ? -1.682 7.116 4.789 1.00 81.12 85 GLU A CA 1
ATOM 673 C C . GLU A 1 85 ? -0.329 7.712 5.198 1.00 81.12 85 GLU A C 1
ATOM 675 O O . GLU A 1 85 ? 0.293 7.337 6.200 1.00 81.12 85 GLU A O 1
ATOM 680 N N . CYS A 1 86 ? 0.140 8.673 4.408 1.00 81.94 86 CYS A N 1
ATOM 681 C CA . CYS A 1 86 ? 1.358 9.410 4.692 1.00 81.94 86 CYS A CA 1
ATOM 682 C C . CYS A 1 86 ? 1.146 10.898 4.419 1.00 81.94 86 CYS A C 1
ATOM 684 O O . CYS A 1 86 ? 0.248 11.310 3.688 1.00 81.94 86 CYS A O 1
ATOM 686 N N . LYS A 1 87 ? 1.983 11.746 5.016 1.00 82.50 87 LYS A N 1
ATOM 687 C CA . LYS A 1 87 ? 1.899 13.188 4.752 1.00 82.50 87 LYS A CA 1
ATOM 688 C C . LYS A 1 87 ? 2.445 13.495 3.360 1.00 82.50 87 LYS A C 1
ATOM 690 O O . LYS A 1 87 ? 3.385 12.851 2.902 1.00 82.50 87 LYS A O 1
ATOM 695 N N . GLN A 1 88 ? 1.967 14.567 2.729 1.00 81.19 88 GLN A N 1
ATOM 696 C CA . GLN A 1 88 ? 2.439 14.964 1.395 1.00 81.19 88 GLN A CA 1
ATOM 697 C C . GLN A 1 88 ? 3.964 15.141 1.297 1.00 81.19 88 GLN A C 1
ATOM 699 O O . GLN A 1 88 ? 4.571 14.770 0.293 1.00 81.19 88 GLN A O 1
ATOM 704 N N . ILE A 1 89 ? 4.599 15.686 2.336 1.00 83.06 89 ILE A N 1
ATOM 705 C CA . ILE A 1 89 ? 6.061 15.828 2.374 1.00 83.06 89 ILE A CA 1
ATOM 706 C C . ILE A 1 89 ? 6.775 14.471 2.446 1.00 83.06 89 ILE A C 1
ATOM 708 O O . ILE A 1 89 ? 7.806 14.275 1.810 1.00 83.06 89 ILE A O 1
ATOM 712 N N . GLU A 1 90 ? 6.196 13.522 3.180 1.00 85.88 90 GLU A N 1
ATOM 713 C CA . GLU A 1 90 ? 6.713 12.167 3.338 1.00 85.88 90 GLU A CA 1
ATOM 714 C C . GLU A 1 90 ? 6.641 11.408 2.010 1.00 85.88 90 GLU A C 1
ATOM 716 O O . GLU A 1 90 ? 7.634 10.831 1.569 1.00 85.88 90 GLU A O 1
ATOM 721 N N . TRP A 1 91 ? 5.497 11.515 1.325 1.00 87.38 91 TRP A N 1
ATOM 722 C CA . TRP A 1 91 ? 5.291 10.997 -0.024 1.00 87.38 91 TRP A CA 1
ATOM 723 C C . TRP A 1 91 ? 6.343 11.517 -1.003 1.00 87.38 91 TRP A C 1
ATOM 725 O O . TRP A 1 91 ? 7.018 10.730 -1.661 1.00 87.38 91 TRP A O 1
ATOM 735 N N . ARG A 1 92 ? 6.528 12.844 -1.078 1.00 85.31 92 ARG A N 1
ATOM 736 C CA . ARG A 1 92 ? 7.503 13.466 -1.991 1.00 85.31 92 ARG A CA 1
ATOM 737 C C . ARG A 1 92 ? 8.915 12.946 -1.754 1.00 85.31 92 ARG A C 1
ATOM 739 O O . ARG A 1 92 ? 9.586 12.572 -2.712 1.00 85.31 92 ARG A O 1
ATOM 746 N N . ASN A 1 93 ? 9.343 12.886 -0.495 1.00 88.06 93 ASN A N 1
ATOM 747 C CA . ASN A 1 93 ? 10.670 12.386 -0.145 1.00 88.06 93 ASN A CA 1
ATOM 748 C C . ASN A 1 93 ? 10.837 10.921 -0.558 1.00 88.06 93 ASN A C 1
ATOM 750 O O . ASN A 1 93 ? 11.858 10.565 -1.145 1.00 88.06 93 ASN A O 1
ATOM 754 N N . LYS A 1 94 ? 9.821 10.085 -0.313 1.00 89.38 94 LYS A N 1
ATOM 755 C CA . LYS A 1 94 ? 9.899 8.670 -0.670 1.00 89.38 94 LYS A CA 1
ATOM 756 C C . LYS A 1 94 ? 9.881 8.441 -2.177 1.00 89.38 94 LYS A C 1
ATOM 758 O O . LYS A 1 94 ? 10.643 7.620 -2.673 1.00 89.38 94 LYS A O 1
ATOM 763 N N . VAL A 1 95 ? 9.062 9.178 -2.923 1.00 88.50 95 VAL A N 1
ATOM 764 C CA . VAL A 1 95 ? 9.031 9.081 -4.389 1.00 88.50 95 VAL A CA 1
ATOM 765 C C . VAL A 1 95 ? 10.379 9.475 -4.993 1.00 88.50 95 VAL A C 1
ATOM 767 O O . VAL A 1 95 ? 10.853 8.775 -5.881 1.00 88.50 95 VAL A O 1
ATOM 770 N N . LEU A 1 96 ? 11.030 10.532 -4.492 1.00 87.94 96 LEU A N 1
ATOM 771 C CA . LEU A 1 96 ? 12.372 10.924 -4.943 1.00 87.94 96 LEU A CA 1
ATOM 772 C C . LEU A 1 96 ? 13.419 9.830 -4.679 1.00 87.94 96 LEU A C 1
ATOM 774 O O . LEU A 1 96 ? 14.252 9.549 -5.540 1.00 87.94 96 LEU A O 1
ATOM 778 N N . GLU A 1 97 ? 13.357 9.181 -3.514 1.00 89.88 97 GLU A N 1
ATOM 779 C CA . GLU A 1 97 ? 14.209 8.032 -3.187 1.00 89.88 97 GLU A CA 1
ATOM 780 C C . GLU A 1 97 ? 13.980 6.875 -4.175 1.00 89.88 97 GLU A C 1
ATOM 782 O O . GLU A 1 97 ? 14.929 6.369 -4.773 1.00 89.88 97 GLU A O 1
ATOM 787 N N . ILE A 1 98 ? 12.716 6.507 -4.418 1.00 91.06 98 ILE A N 1
ATOM 788 C CA . ILE A 1 98 ? 12.356 5.422 -5.341 1.00 91.06 98 ILE A CA 1
ATOM 789 C C . ILE A 1 98 ? 12.784 5.752 -6.778 1.00 91.06 98 ILE A C 1
ATOM 791 O O . ILE A 1 98 ? 13.277 4.874 -7.484 1.00 91.06 98 ILE A O 1
ATOM 795 N N . GLN A 1 99 ? 12.652 7.003 -7.222 1.00 88.56 99 GLN A N 1
ATOM 796 C CA . GLN A 1 99 ? 13.075 7.428 -8.560 1.00 88.56 99 GLN A CA 1
ATOM 797 C C . GLN A 1 99 ? 14.570 7.199 -8.806 1.00 88.56 99 GLN A C 1
ATOM 799 O O . GLN A 1 99 ? 14.946 6.784 -9.902 1.00 88.56 99 GLN A O 1
ATOM 804 N N . SER A 1 100 ? 15.417 7.407 -7.794 1.00 86.31 100 SER A N 1
ATOM 805 C CA . SER A 1 100 ? 16.851 7.104 -7.887 1.00 86.31 100 SER A CA 1
ATOM 806 C C . SER A 1 100 ? 17.104 5.615 -8.157 1.00 86.31 100 SER A C 1
ATOM 808 O O . SER A 1 100 ? 17.933 5.251 -8.995 1.00 86.31 100 SER A O 1
ATOM 810 N N . ASP A 1 101 ? 16.339 4.734 -7.510 1.00 85.44 101 ASP A N 1
ATOM 811 C CA . ASP A 1 101 ? 16.421 3.290 -7.745 1.00 85.44 101 ASP A CA 1
ATOM 812 C C . ASP A 1 101 ? 15.898 2.898 -9.134 1.00 85.44 101 ASP A C 1
ATOM 814 O O . ASP A 1 101 ? 16.494 2.053 -9.807 1.00 85.44 101 ASP A O 1
ATOM 818 N N . LEU A 1 102 ? 14.823 3.541 -9.600 1.00 90.38 102 LEU A N 1
ATOM 819 C CA . LEU A 1 102 ? 14.270 3.313 -10.937 1.00 90.38 102 LEU A CA 1
ATOM 820 C C . LEU A 1 102 ? 15.244 3.724 -12.043 1.00 90.38 102 LEU A C 1
ATOM 822 O O . LEU A 1 102 ? 15.350 3.020 -13.043 1.00 90.38 102 LEU A O 1
ATOM 826 N N . GLN A 1 103 ? 16.000 4.810 -11.867 1.00 89.62 103 GLN A N 1
ATOM 827 C CA . GLN A 1 103 ? 17.032 5.209 -12.831 1.00 89.62 103 GLN A CA 1
ATOM 828 C C . GLN A 1 103 ? 18.107 4.129 -12.993 1.00 89.62 103 GLN A C 1
ATOM 830 O O . GLN A 1 103 ? 18.496 3.809 -14.114 1.00 89.62 103 GLN A O 1
ATOM 835 N N . LYS A 1 104 ? 18.544 3.500 -11.895 1.00 86.62 104 LYS A N 1
ATOM 836 C CA . LYS A 1 104 ? 19.503 2.383 -11.953 1.00 86.62 104 LYS A CA 1
ATOM 837 C C . LYS A 1 104 ? 18.911 1.162 -12.662 1.00 86.62 104 LYS A C 1
ATOM 839 O O . LYS A 1 104 ? 19.591 0.524 -13.470 1.00 86.62 104 LYS A O 1
ATOM 844 N N . ALA A 1 105 ? 17.644 0.847 -12.383 1.00 86.19 105 ALA A N 1
ATOM 845 C CA . ALA A 1 105 ? 16.938 -0.257 -13.028 1.00 86.19 105 ALA A CA 1
ATOM 846 C C . ALA A 1 105 ? 16.757 -0.016 -14.537 1.00 86.19 105 ALA A C 1
ATOM 848 O O . ALA A 1 105 ? 16.973 -0.933 -15.328 1.00 86.19 105 ALA A O 1
ATOM 84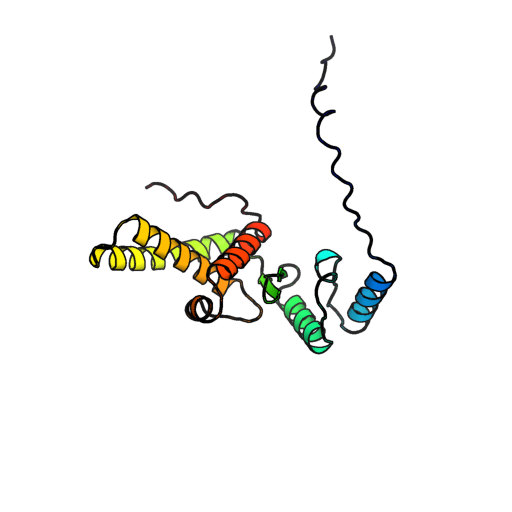9 N N . ARG A 1 106 ? 16.452 1.227 -14.936 1.00 89.25 106 ARG A N 1
ATOM 850 C CA . ARG A 1 106 ? 16.324 1.648 -16.337 1.00 89.25 106 ARG A CA 1
ATOM 851 C C . ARG A 1 106 ? 17.619 1.411 -17.104 1.00 89.25 106 ARG A C 1
ATOM 853 O O . ARG A 1 106 ? 17.608 0.652 -18.067 1.00 89.25 106 ARG A O 1
ATOM 860 N N . SER A 1 107 ? 18.740 1.953 -16.623 1.00 88.50 107 SER A N 1
ATOM 861 C CA . SER A 1 107 ? 20.053 1.761 -17.257 1.00 88.50 107 SER A CA 1
ATOM 862 C C . SER A 1 107 ? 20.424 0.279 -17.391 1.00 88.50 107 SER A C 1
ATOM 864 O O . SER A 1 107 ? 21.010 -0.149 -18.387 1.00 88.50 107 SER A O 1
ATOM 866 N N . THR A 1 108 ? 20.050 -0.540 -16.403 1.00 87.88 108 THR A N 1
ATOM 867 C CA . THR A 1 108 ? 20.286 -1.990 -16.443 1.00 87.88 108 THR A CA 1
ATOM 868 C C . THR A 1 108 ? 19.440 -2.674 -17.517 1.00 87.88 108 THR A C 1
ATOM 870 O O . THR A 1 108 ? 19.957 -3.487 -18.276 1.00 87.88 108 THR A O 1
ATOM 873 N N . ALA A 1 109 ? 18.155 -2.343 -17.625 1.00 85.50 109 ALA A N 1
ATOM 874 C CA . ALA A 1 109 ? 17.264 -2.947 -18.612 1.00 85.50 109 ALA A CA 1
ATOM 875 C C . ALA A 1 109 ? 17.596 -2.508 -20.053 1.00 85.50 109 ALA A C 1
ATOM 877 O O . ALA A 1 109 ? 17.608 -3.337 -20.964 1.00 85.50 109 ALA A O 1
ATOM 878 N N . GLU A 1 110 ? 17.940 -1.234 -20.249 1.00 87.44 110 GLU A N 1
ATOM 879 C CA . GLU A 1 110 ? 18.382 -0.692 -21.541 1.00 87.44 110 GLU A CA 1
ATOM 880 C C . GLU A 1 110 ? 19.690 -1.345 -22.010 1.00 87.44 110 GLU A C 1
ATOM 882 O O . GLU A 1 110 ? 19.798 -1.760 -23.163 1.00 87.44 110 GLU A O 1
ATOM 887 N N . SER A 1 111 ? 20.667 -1.526 -21.112 1.00 88.50 111 SER A N 1
ATOM 888 C CA . SER A 1 111 ? 21.932 -2.206 -21.445 1.00 88.50 111 SER A CA 1
ATOM 889 C C . SER A 1 111 ? 21.770 -3.696 -21.772 1.00 88.50 111 SER A C 1
ATOM 891 O O . SER A 1 111 ? 22.614 -4.268 -22.458 1.00 88.50 111 SER A O 1
ATOM 893 N N . GLN A 1 112 ? 20.667 -4.320 -21.351 1.00 88.50 112 GLN A N 1
ATOM 894 C CA . GLN A 1 112 ? 20.286 -5.680 -21.748 1.00 88.50 112 GLN A CA 1
ATOM 895 C C . GLN A 1 112 ? 19.566 -5.738 -23.107 1.00 88.50 112 GLN A C 1
ATOM 897 O O . GLN A 1 112 ? 19.152 -6.820 -23.526 1.00 88.50 112 GLN A O 1
ATOM 902 N N . GLY A 1 113 ? 19.391 -4.603 -23.794 1.00 82.44 113 GLY A N 1
ATOM 903 C CA . GLY A 1 113 ? 18.731 -4.530 -25.098 1.00 82.44 113 GLY A CA 1
ATOM 904 C C . GLY A 1 113 ? 17.231 -4.828 -25.049 1.00 82.44 113 GLY A C 1
ATOM 905 O O . GLY A 1 113 ? 16.672 -5.301 -26.038 1.00 82.44 113 GLY A O 1
ATOM 906 N N . LYS A 1 114 ? 16.580 -4.608 -23.898 1.00 86.12 114 LYS A N 1
ATOM 907 C CA . LYS A 1 114 ? 15.123 -4.743 -23.767 1.00 86.12 114 LYS A CA 1
ATOM 908 C C . LYS A 1 114 ? 14.418 -3.645 -24.561 1.00 86.12 114 LYS A C 1
ATOM 910 O O . LYS A 1 114 ? 14.918 -2.526 -24.661 1.00 86.12 114 LYS A O 1
ATOM 915 N N . ASP A 1 115 ? 13.254 -3.962 -25.119 1.00 90.75 115 ASP A N 1
ATOM 916 C CA . ASP A 1 115 ? 12.436 -2.969 -25.804 1.00 90.75 115 ASP A CA 1
ATOM 917 C C . ASP A 1 115 ? 11.908 -1.904 -24.815 1.00 90.75 115 ASP A C 1
ATOM 919 O O . ASP A 1 115 ? 11.699 -2.208 -23.636 1.00 90.75 115 ASP A O 1
ATOM 923 N N . PRO A 1 116 ? 11.674 -0.656 -25.265 1.00 87.00 116 PRO A N 1
ATOM 924 C CA . PRO A 1 116 ? 11.266 0.436 -24.378 1.00 87.00 116 PRO A CA 1
ATOM 925 C C . PRO A 1 116 ? 9.964 0.176 -23.611 1.00 87.00 116 PRO A C 1
ATOM 927 O O . PRO A 1 116 ? 9.835 0.595 -22.463 1.00 87.00 116 PRO A O 1
ATOM 930 N N . GLU A 1 117 ? 9.004 -0.532 -24.210 1.00 89.00 117 GLU A N 1
ATOM 931 C CA . GLU A 1 117 ? 7.729 -0.841 -23.554 1.00 89.00 117 GLU A CA 1
ATOM 932 C C . GLU A 1 117 ? 7.933 -1.800 -22.374 1.00 89.00 117 GLU A C 1
ATOM 934 O O . GLU A 1 117 ? 7.359 -1.613 -21.298 1.00 89.00 117 GLU A O 1
ATOM 939 N N . HIS A 1 118 ? 8.791 -2.805 -22.545 1.00 87.19 118 HIS A N 1
ATOM 940 C CA . HIS A 1 118 ? 9.174 -3.722 -21.481 1.00 87.19 118 HIS A CA 1
ATOM 941 C C . HIS A 1 118 ? 9.950 -3.026 -20.358 1.00 87.19 118 HIS A C 1
ATOM 943 O O . HIS A 1 118 ? 9.744 -3.347 -19.183 1.00 87.19 118 HIS A O 1
ATOM 949 N N . VAL A 1 119 ? 10.818 -2.066 -20.698 1.00 86.94 119 VAL A N 1
ATOM 950 C CA . VAL A 1 119 ? 11.538 -1.251 -19.708 1.00 86.94 119 VAL A CA 1
ATOM 951 C C . VAL A 1 119 ? 10.543 -0.465 -18.856 1.00 86.94 119 VAL A C 1
ATOM 953 O O . VAL A 1 119 ? 10.563 -0.611 -17.636 1.00 86.94 119 VAL A O 1
ATOM 956 N N . GLU A 1 120 ? 9.631 0.294 -19.466 1.00 88.75 120 GLU A N 1
ATOM 957 C CA . GLU A 1 120 ? 8.654 1.102 -18.720 1.00 88.75 120 GLU A CA 1
ATOM 958 C C . GLU A 1 120 ? 7.736 0.237 -17.843 1.00 88.75 120 GLU A C 1
ATOM 960 O O . GLU A 1 120 ? 7.598 0.510 -16.652 1.00 88.75 120 GLU A O 1
ATOM 965 N N . LYS A 1 121 ? 7.214 -0.886 -18.361 1.00 86.25 121 LYS A N 1
ATOM 966 C CA . LYS A 1 121 ? 6.414 -1.830 -17.552 1.00 86.25 121 LYS A CA 1
ATOM 967 C C . LYS A 1 121 ? 7.183 -2.361 -16.343 1.00 86.25 121 LYS A C 1
ATOM 969 O O . LYS A 1 121 ? 6.624 -2.500 -15.257 1.00 86.25 121 LYS A O 1
ATOM 974 N N . THR A 1 122 ? 8.470 -2.657 -16.517 1.00 85.81 122 THR A N 1
ATOM 975 C CA . THR A 1 122 ? 9.320 -3.144 -15.424 1.00 85.81 122 THR A CA 1
ATOM 976 C C . THR A 1 122 ? 9.514 -2.072 -14.353 1.00 85.81 122 THR A C 1
ATOM 978 O O . THR A 1 122 ? 9.453 -2.382 -13.162 1.00 85.81 122 THR A O 1
ATOM 981 N N . LEU A 1 123 ? 9.725 -0.818 -14.761 1.00 90.06 123 LEU A N 1
ATOM 982 C CA . LEU A 1 123 ? 9.877 0.312 -13.845 1.00 90.06 123 LEU A CA 1
ATOM 983 C C . LEU A 1 123 ? 8.586 0.594 -13.073 1.00 90.06 123 LEU A C 1
ATOM 985 O O . LEU A 1 123 ? 8.648 0.766 -11.856 1.00 90.06 123 LEU A O 1
ATOM 989 N N . ASP A 1 124 ? 7.434 0.563 -13.743 1.00 89.44 124 ASP A N 1
ATOM 990 C CA . ASP A 1 124 ? 6.127 0.740 -13.107 1.00 89.44 124 ASP A CA 1
ATOM 991 C C . ASP A 1 124 ? 5.877 -0.326 -12.036 1.00 89.44 124 ASP A C 1
ATOM 993 O O . ASP A 1 124 ? 5.489 -0.001 -10.914 1.00 89.44 124 ASP A O 1
ATOM 997 N N . MET A 1 125 ? 6.177 -1.594 -12.330 1.00 88.19 125 MET A N 1
ATOM 998 C CA . MET A 1 125 ? 6.055 -2.668 -11.339 1.00 88.19 125 MET A CA 1
ATOM 999 C C . MET A 1 125 ? 6.960 -2.438 -10.121 1.00 88.19 125 MET A C 1
ATOM 1001 O O . MET A 1 125 ? 6.507 -2.543 -8.982 1.00 88.19 125 MET A O 1
ATOM 1005 N N . ILE A 1 126 ? 8.234 -2.086 -10.341 1.00 89.88 126 ILE A N 1
ATOM 1006 C CA . ILE A 1 126 ? 9.180 -1.803 -9.245 1.00 89.88 126 ILE A CA 1
ATOM 1007 C C . ILE A 1 126 ? 8.688 -0.625 -8.396 1.00 89.88 126 ILE A C 1
ATOM 1009 O O . ILE A 1 126 ? 8.804 -0.653 -7.168 1.00 89.88 126 ILE A O 1
ATOM 1013 N N . PHE A 1 127 ? 8.140 0.410 -9.036 1.00 91.69 127 PHE A N 1
ATOM 1014 C CA . PHE A 1 127 ? 7.575 1.562 -8.345 1.00 91.69 127 PHE A CA 1
ATOM 1015 C C . PHE A 1 127 ? 6.418 1.149 -7.432 1.00 91.69 127 PHE A C 1
ATOM 1017 O O . PHE A 1 127 ? 6.446 1.453 -6.237 1.00 91.69 127 PHE A O 1
ATOM 1024 N N . GLN A 1 128 ? 5.441 0.414 -7.971 1.00 91.25 128 GLN A N 1
ATOM 1025 C CA . GLN A 1 128 ? 4.277 -0.056 -7.218 1.00 91.25 128 GLN A CA 1
ATOM 1026 C C . GLN A 1 128 ? 4.695 -0.890 -6.003 1.00 91.25 128 GLN A C 1
ATOM 1028 O O . GLN A 1 128 ? 4.240 -0.638 -4.889 1.00 91.25 128 GLN A O 1
ATOM 1033 N N . GLU A 1 129 ? 5.621 -1.828 -6.185 1.00 91.69 129 GLU A N 1
ATOM 1034 C CA . GLU A 1 129 ? 6.099 -2.706 -5.113 1.00 91.69 129 GLU A CA 1
ATOM 1035 C C . GLU A 1 129 ? 6.824 -1.951 -4.006 1.00 91.69 129 GLU A C 1
ATOM 1037 O O . GLU A 1 129 ? 6.607 -2.227 -2.828 1.00 91.69 129 GLU A O 1
ATOM 1042 N N . LYS A 1 130 ? 7.667 -0.975 -4.357 1.00 92.69 130 LYS A N 1
ATOM 1043 C CA . LYS A 1 130 ? 8.362 -0.151 -3.361 1.00 92.69 130 LYS A CA 1
ATOM 1044 C C . LYS A 1 130 ? 7.391 0.724 -2.574 1.00 92.69 130 LYS A C 1
ATOM 1046 O O . LYS A 1 130 ? 7.552 0.859 -1.361 1.00 92.69 130 LYS A O 1
ATOM 1051 N N . VAL A 1 131 ? 6.379 1.290 -3.234 1.00 91.81 131 VAL A N 1
ATOM 1052 C CA . VAL A 1 131 ? 5.329 2.072 -2.564 1.00 91.81 131 VAL A CA 1
ATOM 1053 C C . VAL A 1 131 ? 4.519 1.189 -1.617 1.00 91.81 131 VAL A C 1
ATOM 1055 O O . VAL A 1 131 ? 4.342 1.549 -0.452 1.00 91.81 131 VAL A O 1
ATOM 1058 N N . ILE A 1 132 ? 4.075 0.018 -2.078 1.00 91.75 132 ILE A N 1
ATOM 1059 C CA . ILE A 1 132 ? 3.297 -0.905 -1.249 1.00 91.75 132 ILE A CA 1
ATOM 1060 C C . ILE A 1 132 ? 4.120 -1.444 -0.095 1.00 91.75 132 ILE A C 1
ATOM 1062 O O . ILE A 1 132 ? 3.671 -1.363 1.038 1.00 91.75 132 ILE A O 1
ATOM 1066 N N . SER A 1 133 ? 5.339 -1.912 -0.332 1.00 93.94 133 SER A N 1
ATOM 1067 C CA . SER A 1 133 ? 6.206 -2.404 0.740 1.00 93.94 133 SER A CA 1
ATOM 1068 C C . SER A 1 133 ? 6.429 -1.355 1.833 1.00 93.94 133 SER A C 1
ATOM 1070 O O . SER A 1 133 ? 6.447 -1.672 3.025 1.00 93.94 133 SER A O 1
ATOM 1072 N N . TRP A 1 134 ? 6.522 -0.080 1.454 1.00 92.25 134 TRP A N 1
ATOM 1073 C CA . TRP A 1 134 ? 6.657 1.012 2.406 1.00 92.25 134 TRP A CA 1
ATOM 1074 C C . TRP A 1 134 ? 5.388 1.252 3.240 1.00 92.25 134 TRP A C 1
ATOM 1076 O O . TRP A 1 134 ? 5.487 1.367 4.466 1.00 92.25 134 TRP A O 1
ATOM 1086 N N . LEU A 1 135 ? 4.218 1.324 2.601 1.00 90.38 135 LEU A N 1
ATOM 1087 C CA . LEU A 1 135 ? 2.961 1.742 3.241 1.00 90.38 135 LEU A CA 1
ATOM 1088 C C . LEU A 1 135 ? 2.118 0.593 3.790 1.00 90.38 135 LEU A C 1
ATOM 1090 O O . LEU A 1 135 ? 1.236 0.831 4.613 1.00 90.38 135 LEU A O 1
ATOM 1094 N N . LEU A 1 136 ? 2.392 -0.637 3.376 1.00 89.19 136 LEU A N 1
ATOM 1095 C CA . LEU A 1 136 ? 1.758 -1.825 3.913 1.00 89.19 136 LEU A CA 1
ATOM 1096 C C . LEU A 1 136 ? 2.215 -2.043 5.355 1.00 89.19 136 LEU A C 1
ATOM 1098 O O . LEU A 1 136 ? 3.414 -2.065 5.656 1.00 89.19 136 LEU A O 1
ATOM 1102 N N . VAL A 1 137 ? 1.236 -2.181 6.237 1.00 85.19 137 VAL A N 1
ATOM 1103 C CA . VAL A 1 137 ? 1.413 -2.394 7.670 1.00 85.19 137 VAL A CA 1
ATOM 1104 C C . VAL A 1 137 ? 1.175 -3.861 8.002 1.00 85.19 137 VAL A C 1
ATOM 1106 O O . VAL A 1 137 ? 2.012 -4.455 8.672 1.00 85.19 137 VAL A O 1
ATOM 1109 N N . GLU A 1 138 ? 0.095 -4.456 7.484 1.00 82.19 138 GLU A N 1
ATOM 1110 C CA . GLU A 1 138 ? -0.262 -5.847 7.781 1.00 82.19 138 GLU A CA 1
ATOM 1111 C C . GLU A 1 138 ? -0.847 -6.576 6.552 1.00 82.19 138 GLU A C 1
ATOM 1113 O O . GLU A 1 138 ? -1.774 -6.055 5.924 1.00 82.19 138 GLU A O 1
ATOM 1118 N N . PRO A 1 139 ? -0.358 -7.790 6.230 1.00 84.69 139 PRO A N 1
ATOM 1119 C CA . PRO A 1 139 ? 0.915 -8.336 6.700 1.00 84.69 139 PRO A CA 1
ATOM 1120 C C . PRO A 1 139 ? 2.075 -7.521 6.128 1.00 84.69 139 PRO A C 1
ATOM 1122 O O . PRO A 1 139 ? 2.073 -7.190 4.942 1.00 84.69 139 PRO A O 1
ATOM 1125 N N . LYS A 1 140 ? 3.070 -7.189 6.958 1.00 88.50 140 LYS A N 1
ATOM 1126 C CA . LYS A 1 140 ? 4.254 -6.467 6.485 1.00 88.50 140 LYS A CA 1
ATOM 1127 C C . LYS A 1 140 ? 5.002 -7.323 5.464 1.00 88.50 140 LYS A C 1
ATOM 1129 O O . LYS A 1 140 ? 5.279 -8.487 5.733 1.00 88.50 140 LYS A O 1
ATOM 1134 N N . MET A 1 141 ? 5.303 -6.744 4.304 1.00 91.94 141 MET A N 1
ATOM 1135 C CA . MET A 1 141 ? 6.044 -7.412 3.234 1.00 91.94 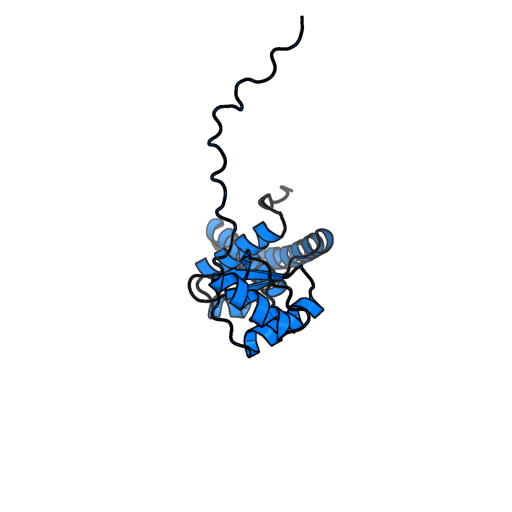141 MET A CA 1
ATOM 1136 C C . MET A 1 141 ? 7.061 -6.463 2.605 1.00 91.94 141 MET A C 1
ATOM 1138 O O . MET A 1 141 ? 6.795 -5.275 2.384 1.00 91.94 141 MET A O 1
ATOM 1142 N N . GLU A 1 142 ? 8.221 -7.010 2.278 1.00 92.44 142 GLU A N 1
ATOM 1143 C CA . GLU A 1 142 ? 9.257 -6.356 1.495 1.00 92.44 142 GLU A CA 1
ATOM 1144 C C . GLU A 1 142 ? 8.916 -6.386 -0.002 1.00 92.44 142 GLU A C 1
ATOM 1146 O O . GLU A 1 142 ? 8.196 -7.259 -0.488 1.00 92.44 142 GLU A O 1
ATOM 1151 N N . ALA A 1 143 ? 9.459 -5.443 -0.777 1.00 90.69 143 ALA A N 1
ATOM 1152 C CA . ALA A 1 143 ? 9.119 -5.293 -2.199 1.00 90.69 143 ALA A CA 1
ATOM 1153 C C . ALA A 1 143 ? 9.324 -6.584 -3.022 1.00 90.69 143 ALA A C 1
ATOM 1155 O O . ALA A 1 143 ? 8.527 -6.903 -3.901 1.00 90.69 143 ALA A O 1
ATOM 1156 N N . HIS A 1 144 ? 10.367 -7.357 -2.706 1.00 88.31 144 HIS A N 1
ATOM 1157 C CA . HIS A 1 144 ? 10.660 -8.625 -3.376 1.00 88.31 144 HIS A CA 1
ATOM 1158 C C . HIS A 1 144 ? 9.692 -9.758 -2.986 1.00 88.31 144 HIS A C 1
ATOM 1160 O O . HIS A 1 144 ? 9.459 -10.666 -3.784 1.00 88.31 144 HIS A O 1
ATOM 1166 N N . GLU A 1 145 ? 9.096 -9.698 -1.793 1.00 91.50 145 GLU A N 1
ATOM 1167 C CA . GLU A 1 145 ? 8.125 -10.683 -1.303 1.00 91.50 145 GLU A CA 1
ATOM 1168 C C . GLU A 1 145 ? 6.749 -10.484 -1.941 1.00 91.50 145 GLU A C 1
ATOM 1170 O O . GLU A 1 145 ? 6.018 -11.456 -2.145 1.00 91.50 145 GLU A O 1
ATOM 1175 N N . LEU A 1 146 ? 6.408 -9.244 -2.316 1.00 89.81 146 LEU A N 1
ATOM 1176 C CA . LEU A 1 146 ? 5.139 -8.919 -2.970 1.00 89.81 146 LEU A CA 1
ATOM 1177 C C . LEU A 1 146 ? 4.959 -9.710 -4.268 1.00 89.81 146 LEU A C 1
ATOM 1179 O O . LEU A 1 146 ? 3.930 -10.356 -4.432 1.00 89.81 146 LEU A O 1
ATOM 1183 N N . ARG A 1 147 ? 5.970 -9.749 -5.149 1.00 79.38 147 ARG A N 1
ATOM 1184 C CA . ARG A 1 147 ? 5.904 -10.537 -6.399 1.00 79.38 147 ARG A CA 1
ATOM 1185 C C . ARG A 1 147 ? 5.821 -12.040 -6.160 1.00 79.38 147 ARG A C 1
ATOM 1187 O O . ARG A 1 147 ? 5.232 -12.755 -6.964 1.00 79.38 147 ARG A O 1
ATOM 1194 N N . ALA A 1 148 ? 6.466 -12.524 -5.101 1.00 85.62 148 ALA A N 1
ATOM 1195 C CA . ALA A 1 148 ? 6.504 -13.948 -4.788 1.00 85.62 148 ALA A CA 1
ATOM 1196 C C . ALA A 1 148 ? 5.177 -14.439 -4.190 1.00 85.62 148 ALA A C 1
ATOM 1198 O O . ALA A 1 148 ? 4.793 -15.590 -4.388 1.00 85.62 148 ALA A O 1
ATOM 1199 N N . THR A 1 149 ? 4.482 -13.561 -3.466 1.00 85.88 149 THR A N 1
ATOM 1200 C CA . THR A 1 149 ? 3.323 -13.925 -2.643 1.00 85.88 149 THR A CA 1
ATOM 1201 C C . THR A 1 149 ? 2.003 -13.511 -3.284 1.00 85.88 149 THR A C 1
ATOM 1203 O O . THR A 1 149 ? 0.996 -14.213 -3.148 1.00 85.88 149 THR A O 1
ATOM 1206 N N . LEU A 1 150 ? 1.984 -12.368 -3.973 1.00 85.50 150 LEU A N 1
ATOM 1207 C CA . LEU A 1 150 ? 0.771 -11.757 -4.499 1.00 85.50 150 LEU A CA 1
ATOM 1208 C C . LEU A 1 150 ? 0.699 -11.887 -6.024 1.00 85.50 150 LEU A C 1
ATOM 1210 O O . LEU A 1 150 ? 1.689 -11.659 -6.720 1.00 85.50 150 LEU A O 1
ATOM 1214 N N . PRO A 1 151 ? -0.482 -12.205 -6.580 1.00 85.00 151 PRO A N 1
ATOM 1215 C CA . PRO A 1 151 ? -0.727 -12.060 -8.007 1.00 85.00 151 PRO A CA 1
ATOM 1216 C C . PRO A 1 151 ? -0.494 -10.609 -8.461 1.00 85.00 151 PRO A C 1
ATOM 1218 O O . PRO A 1 151 ? -0.830 -9.687 -7.714 1.00 85.00 151 PRO A O 1
ATOM 1221 N N . PRO A 1 152 ? -0.033 -10.373 -9.704 1.00 75.25 152 PRO A N 1
ATOM 1222 C CA . PRO A 1 152 ? 0.237 -9.020 -10.202 1.00 75.25 152 PRO A CA 1
ATOM 1223 C C . PRO A 1 152 ? -0.942 -8.045 -10.051 1.00 75.25 152 PRO A C 1
ATOM 1225 O O . PRO A 1 152 ? -0.760 -6.928 -9.577 1.00 75.25 152 PRO A O 1
ATOM 1228 N N . GLY A 1 153 ? -2.168 -8.489 -10.357 1.00 81.75 153 GLY A N 1
ATOM 1229 C CA . GLY A 1 153 ? -3.364 -7.644 -10.226 1.00 81.75 153 GLY A CA 1
ATOM 1230 C C . GLY A 1 153 ? -3.729 -7.287 -8.779 1.00 81.75 153 GLY A C 1
ATOM 1231 O O . GLY A 1 153 ? -4.439 -6.315 -8.533 1.00 81.75 153 GLY A O 1
ATOM 1232 N N . GLU A 1 154 ? -3.234 -8.044 -7.799 1.00 85.75 154 GLU A N 1
ATOM 1233 C CA . GLU A 1 154 ? -3.479 -7.772 -6.383 1.00 85.75 154 GLU A CA 1
ATOM 1234 C C . GLU A 1 154 ? -2.551 -6.673 -5.850 1.00 85.75 154 GLU A C 1
ATOM 1236 O O . GLU A 1 154 ? -2.996 -5.803 -5.102 1.00 85.75 154 GLU A O 1
ATOM 1241 N N . VAL A 1 155 ? -1.292 -6.655 -6.303 1.00 88.06 155 VAL A N 1
ATOM 1242 C CA . VAL A 1 155 ? -0.351 -5.558 -6.021 1.00 88.06 155 VAL A CA 1
ATOM 1243 C C . VAL A 1 155 ? -0.867 -4.251 -6.620 1.00 88.06 155 VAL A C 1
ATOM 1245 O O . VAL A 1 155 ? -0.883 -3.230 -5.936 1.00 88.06 155 VAL A O 1
ATOM 1248 N N . GLU A 1 156 ? -1.360 -4.293 -7.859 1.00 87.56 156 GLU A N 1
ATOM 1249 C CA . GLU A 1 156 ? -1.962 -3.133 -8.521 1.00 87.56 156 GLU A CA 1
ATOM 1250 C C . GLU A 1 156 ? -3.213 -2.635 -7.778 1.00 87.56 156 GLU A C 1
ATOM 1252 O O . GLU A 1 156 ? -3.380 -1.432 -7.576 1.00 87.56 156 GLU A O 1
ATOM 1257 N N . THR A 1 157 ? -4.067 -3.548 -7.303 1.00 85.12 157 THR A N 1
ATOM 1258 C CA . THR A 1 157 ? -5.246 -3.193 -6.493 1.00 85.12 157 THR A CA 1
ATOM 1259 C C . THR A 1 157 ? -4.837 -2.468 -5.213 1.00 85.12 157 THR A C 1
ATOM 1261 O O . THR A 1 157 ? -5.346 -1.383 -4.933 1.00 85.12 157 THR A O 1
ATOM 1264 N N . LEU A 1 158 ? -3.879 -3.025 -4.464 1.00 85.31 158 LEU A N 1
ATOM 1265 C CA . LEU A 1 158 ? -3.348 -2.388 -3.259 1.00 85.31 158 LEU A CA 1
ATOM 1266 C C . LEU A 1 158 ? -2.779 -1.006 -3.571 1.00 85.31 158 LEU A C 1
ATOM 1268 O O . LEU A 1 158 ? -3.046 -0.049 -2.843 1.00 85.31 158 LEU A O 1
ATOM 1272 N N . PHE A 1 159 ? -2.017 -0.895 -4.659 1.00 88.88 159 PHE A N 1
ATOM 1273 C CA . PHE A 1 159 ? -1.405 0.358 -5.079 1.00 88.88 159 PHE A CA 1
ATOM 1274 C C . PHE A 1 159 ? -2.463 1.417 -5.383 1.00 88.88 159 PHE A C 1
ATOM 1276 O O . PHE A 1 159 ? -2.387 2.526 -4.858 1.00 88.88 159 PHE A O 1
ATOM 1283 N N . ASN A 1 160 ? -3.493 1.069 -6.150 1.00 84.69 160 ASN A N 1
ATOM 1284 C CA . ASN A 1 160 ? -4.583 1.983 -6.474 1.00 84.69 160 ASN A CA 1
ATOM 1285 C C . ASN A 1 160 ? -5.343 2.435 -5.221 1.00 84.69 160 ASN A C 1
ATOM 1287 O O . ASN A 1 160 ? -5.628 3.622 -5.077 1.00 84.69 160 ASN A O 1
ATOM 1291 N N . CYS A 1 161 ? -5.613 1.527 -4.280 1.00 78.94 161 CYS A N 1
ATOM 1292 C CA . CYS A 1 161 ? -6.241 1.876 -3.006 1.00 78.94 161 CYS A CA 1
ATOM 1293 C C . CYS A 1 161 ? -5.384 2.834 -2.177 1.00 78.94 161 CYS A C 1
ATOM 1295 O O . CYS A 1 161 ? -5.909 3.814 -1.654 1.00 78.94 161 CYS A O 1
ATOM 1297 N N . VAL A 1 162 ? -4.070 2.607 -2.114 1.00 81.69 162 VAL A N 1
ATOM 1298 C CA . VAL A 1 162 ? -3.135 3.543 -1.481 1.00 81.69 162 VAL A CA 1
ATOM 1299 C C . VAL A 1 162 ? -3.194 4.905 -2.169 1.00 81.69 162 VAL A C 1
ATOM 1301 O O . VAL A 1 162 ? -3.362 5.913 -1.495 1.00 81.69 162 VAL A O 1
ATOM 1304 N N . MET A 1 163 ? -3.110 4.964 -3.498 1.00 83.81 163 MET A N 1
ATOM 1305 C CA . MET A 1 163 ? -3.145 6.234 -4.232 1.00 83.81 163 MET A CA 1
ATOM 1306 C C . MET A 1 163 ? -4.444 7.018 -3.992 1.00 83.81 163 MET A C 1
ATOM 1308 O O . MET A 1 163 ? -4.394 8.237 -3.806 1.00 83.81 163 MET A O 1
ATOM 1312 N N . MET A 1 164 ? -5.584 6.323 -3.934 1.00 74.06 164 MET A N 1
ATOM 1313 C CA . MET A 1 164 ? -6.883 6.917 -3.604 1.00 74.06 164 MET A CA 1
ATOM 1314 C C . MET A 1 164 ? -6.932 7.431 -2.163 1.00 74.06 164 MET A C 1
ATOM 1316 O O . MET A 1 164 ? -7.340 8.572 -1.950 1.00 74.06 164 MET A O 1
ATOM 1320 N N . ALA A 1 165 ? -6.476 6.634 -1.190 1.00 67.69 165 ALA A N 1
ATOM 1321 C CA . ALA A 1 165 ? -6.450 7.019 0.224 1.00 67.69 165 ALA A CA 1
ATOM 1322 C C . ALA A 1 165 ? -5.610 8.284 0.458 1.00 67.69 165 ALA A C 1
ATOM 1324 O O . ALA A 1 165 ? -5.985 9.167 1.215 1.00 67.69 165 ALA A O 1
ATOM 1325 N N . GLN A 1 166 ? -4.510 8.443 -0.278 1.00 71.12 166 GLN A N 1
ATOM 1326 C CA . GLN A 1 166 ? -3.651 9.627 -0.178 1.00 71.12 166 GLN A CA 1
ATOM 1327 C C . GLN A 1 166 ? -4.262 10.893 -0.815 1.00 71.12 166 GLN A C 1
ATOM 1329 O O . GLN A 1 166 ? -3.638 11.955 -0.792 1.00 71.12 166 GLN A O 1
ATOM 1334 N N . GLY A 1 167 ? -5.437 10.803 -1.450 1.00 61.00 167 GLY A N 1
ATOM 1335 C CA . GLY A 1 167 ? -6.042 11.908 -2.198 1.00 61.00 167 GLY A CA 1
ATOM 1336 C C . GLY A 1 167 ? -5.299 12.256 -3.494 1.00 61.00 167 GLY A C 1
ATOM 1337 O O . GLY A 1 167 ? -5.608 13.262 -4.137 1.00 61.00 167 GLY A O 1
ATOM 1338 N N . TYR A 1 168 ? -4.347 11.423 -3.927 1.00 59.41 168 TYR A N 1
ATOM 1339 C CA . TYR A 1 168 ? -3.664 11.558 -5.211 1.00 59.41 168 TYR A CA 1
ATOM 1340 C C . TYR A 1 168 ? -4.461 10.849 -6.311 1.00 59.41 168 TYR A C 1
ATOM 1342 O O . TYR A 1 168 ? -3.968 9.949 -6.982 1.00 59.41 168 TYR A O 1
ATOM 1350 N N . ASN A 1 169 ? -5.678 11.330 -6.581 1.00 41.66 169 ASN A N 1
ATOM 1351 C CA . ASN A 1 169 ? -6.376 11.017 -7.839 1.00 41.66 169 ASN A CA 1
ATOM 1352 C C . ASN A 1 169 ? -5.673 11.626 -9.070 1.00 41.66 169 ASN A C 1
ATOM 1354 O O . ASN A 1 169 ? -6.103 11.442 -10.208 1.00 41.66 169 ASN A O 1
ATOM 1358 N N . GLN A 1 170 ? -4.575 12.352 -8.863 1.00 37.28 170 GLN A N 1
ATOM 1359 C CA . GLN A 1 170 ? -3.694 12.801 -9.923 1.00 37.28 170 GLN A CA 1
ATOM 1360 C C . GLN A 1 170 ? -2.601 11.753 -10.127 1.00 37.28 170 GLN A C 1
ATOM 1362 O O . GLN A 1 170 ? -1.673 11.647 -9.325 1.00 37.28 170 GLN A O 1
ATOM 1367 N N . ARG A 1 171 ? -2.711 10.993 -11.227 1.00 34.00 171 ARG A N 1
ATOM 1368 C CA . ARG A 1 171 ? -1.579 10.270 -11.827 1.00 34.00 171 ARG A CA 1
ATOM 1369 C C . ARG A 1 171 ? -0.341 11.159 -11.729 1.00 34.00 171 ARG A C 1
ATOM 1371 O O . ARG A 1 171 ? -0.388 12.311 -12.161 1.00 34.00 171 ARG A O 1
ATOM 1378 N N . VAL A 1 172 ? 0.750 10.625 -11.184 1.00 32.69 172 VAL A N 1
ATOM 1379 C CA . VAL A 1 172 ? 2.058 11.274 -11.263 1.00 32.69 172 VAL A CA 1
ATOM 1380 C C . VAL A 1 172 ? 2.379 11.407 -12.749 1.00 32.69 172 VAL A C 1
ATOM 1382 O O . VAL A 1 172 ? 2.737 10.433 -13.402 1.00 32.69 172 VAL A O 1
ATOM 1385 N N . VAL A 1 173 ? 2.170 12.596 -13.312 1.00 27.17 173 VAL A N 1
ATOM 1386 C CA . VAL A 1 173 ? 2.654 12.906 -14.653 1.00 27.17 173 VAL A CA 1
ATOM 1387 C C . VAL A 1 173 ? 4.161 13.080 -14.493 1.00 27.17 173 VAL A C 1
ATOM 1389 O O . VAL A 1 173 ? 4.572 13.956 -13.725 1.00 27.17 173 VAL A O 1
ATOM 1392 N N . PRO A 1 174 ? 5.000 12.248 -15.131 1.00 29.56 174 PRO A N 1
ATOM 1393 C CA . PRO A 1 174 ? 6.437 12.442 -15.060 1.00 29.56 174 PRO A CA 1
ATOM 1394 C C . PRO A 1 174 ? 6.769 13.857 -15.539 1.00 29.56 174 PRO A C 1
ATOM 1396 O O . PRO A 1 174 ? 6.271 14.305 -16.576 1.00 29.56 174 PRO A O 1
ATOM 1399 N N . ILE A 1 175 ? 7.591 14.572 -14.764 1.00 25.83 175 ILE A N 1
ATOM 1400 C CA . ILE A 1 175 ? 8.168 15.841 -15.205 1.00 25.83 175 ILE A CA 1
ATOM 1401 C C . ILE A 1 175 ? 8.980 15.509 -16.455 1.00 25.83 175 ILE A C 1
ATOM 1403 O O . ILE A 1 175 ? 9.979 14.796 -16.373 1.00 25.83 175 ILE A O 1
ATOM 1407 N N . LYS A 1 176 ? 8.520 15.983 -17.617 1.00 26.64 176 LYS A N 1
ATOM 1408 C CA . LYS A 1 176 ? 9.341 15.989 -18.825 1.00 26.64 176 LYS A CA 1
ATOM 1409 C C . LYS A 1 176 ? 10.510 16.933 -18.552 1.00 26.64 176 LYS A C 1
ATOM 1411 O O . LYS A 1 176 ? 10.280 18.129 -18.374 1.00 26.64 176 LYS A O 1
ATOM 1416 N N . LEU A 1 177 ? 11.712 16.370 -18.443 1.00 27.11 177 LEU A N 1
ATOM 1417 C CA . LEU A 1 177 ? 12.959 17.120 -18.577 1.00 27.11 177 LEU A CA 1
ATOM 1418 C C . LEU A 1 177 ? 13.188 17.441 -20.055 1.00 27.11 177 LEU A C 1
ATOM 1420 O O . LEU A 1 177 ? 12.896 16.552 -20.890 1.00 27.11 177 LEU A O 1
#

Secondary structure (DSSP, 8-state):
------TTSTTS-----------HHHHHHHHHHHHHSTT----GGGTSS----HHHHHHHHHHHHHHGGGEEEEE-SS-EEEEE---HHHHHHHHHHHHHHHHHHHHHHHHTT--HHHHHHHHHHHHHHHHHHHHEEES---HHHHHHHS-HHHHHHHHHHHHHHTT--S-------

pLDDT: mean 71.43, std 17.87, range [25.83, 93.94]